Protein AF-A0A2V9IZ76-F1 (afdb_monomer_lite)

Radius of gyration: 15.86 Å; chains: 1; bounding box: 32×29×50 Å

Foldseek 3Di:
DPPPVVVVVVLVVCCVVVQKDWDWDWDADPVGDIFIKTKIWGWDDDPPDIDIDMDIDGCRVVVVVVVVVVVVVVD

Structure (mmCIF, N/CA/C/O backbone):
data_AF-A0A2V9IZ76-F1
#
_entry.id   AF-A0A2V9IZ76-F1
#
loop_
_atom_site.group_PDB
_atom_site.id
_atom_site.type_symbol
_atom_site.label_atom_id
_atom_site.label_alt_id
_atom_site.label_comp_id
_atom_site.label_asym_id
_atom_site.label_entity_id
_atom_site.label_seq_id
_atom_site.pdbx_PDB_ins_code
_atom_site.Cartn_x
_atom_site.Cartn_y
_atom_site.Cartn_z
_atom_site.occupancy
_atom_site.B_iso_or_equiv
_atom_site.auth_seq_id
_atom_site.auth_comp_id
_atom_site.auth_asym_id
_atom_site.auth_atom_id
_atom_site.pdbx_PDB_model_num
ATOM 1 N N . ALA A 1 1 ? -0.452 14.626 3.887 1.00 48.78 1 ALA A N 1
ATOM 2 C CA . ALA A 1 1 ? -0.284 13.208 4.250 1.00 48.78 1 ALA A CA 1
ATOM 3 C C . ALA A 1 1 ? 0.875 13.123 5.233 1.00 48.78 1 ALA A C 1
ATOM 5 O O . ALA A 1 1 ? 1.859 13.818 5.013 1.00 48.78 1 ALA A O 1
ATOM 6 N N . LYS A 1 2 ? 0.770 12.364 6.331 1.00 46.00 2 LYS A N 1
ATOM 7 C CA . LYS A 1 2 ? 1.969 11.998 7.101 1.00 46.00 2 LYS A CA 1
ATOM 8 C C . LYS A 1 2 ? 2.721 10.981 6.248 1.00 46.00 2 LYS A C 1
ATOM 10 O O . LYS A 1 2 ? 2.484 9.787 6.351 1.00 46.00 2 LYS A O 1
ATOM 15 N N . GLU A 1 3 ? 3.536 11.473 5.326 1.00 55.03 3 GLU A N 1
ATOM 16 C CA . GLU A 1 3 ? 4.484 10.636 4.605 1.00 55.03 3 GLU A CA 1
ATOM 17 C C . GLU A 1 3 ? 5.489 10.159 5.647 1.00 55.03 3 GLU A C 1
ATOM 19 O O . GLU A 1 3 ? 6.321 10.937 6.102 1.00 55.03 3 GLU A O 1
ATOM 24 N N . ASN A 1 4 ? 5.328 8.923 6.120 1.00 63.53 4 ASN A N 1
ATOM 25 C CA . ASN A 1 4 ? 6.350 8.257 6.909 1.00 63.53 4 ASN A CA 1
ATOM 26 C C . ASN A 1 4 ? 7.410 7.754 5.916 1.00 63.53 4 ASN A C 1
ATOM 28 O O . ASN A 1 4 ? 7.149 6.765 5.221 1.00 63.53 4 ASN A O 1
ATOM 32 N N . PRO A 1 5 ? 8.575 8.414 5.798 1.00 63.59 5 PRO A N 1
ATOM 33 C CA . PRO A 1 5 ? 9.557 8.074 4.771 1.00 63.59 5 PRO A CA 1
ATOM 34 C C . PRO A 1 5 ? 10.084 6.643 4.938 1.00 63.59 5 PRO A C 1
ATOM 36 O O . PRO A 1 5 ? 10.448 5.995 3.959 1.00 63.59 5 PRO A O 1
ATOM 39 N N . GLU A 1 6 ? 10.071 6.128 6.170 1.00 68.50 6 GLU A N 1
ATOM 40 C CA . GLU A 1 6 ? 10.490 4.765 6.493 1.00 68.50 6 GLU A CA 1
ATOM 41 C C . GLU A 1 6 ? 9.511 3.724 5.938 1.00 68.50 6 GLU A C 1
ATOM 43 O O . GLU A 1 6 ? 9.937 2.772 5.286 1.00 68.50 6 GLU A O 1
ATOM 48 N N . ALA A 1 7 ? 8.202 3.949 6.095 1.00 70.62 7 ALA A N 1
ATOM 49 C CA . ALA A 1 7 ? 7.176 3.056 5.554 1.00 70.62 7 ALA A CA 1
ATOM 50 C C . ALA A 1 7 ? 7.226 3.007 4.019 1.00 70.62 7 ALA A C 1
ATOM 52 O O . ALA A 1 7 ? 7.094 1.945 3.416 1.00 70.62 7 ALA A O 1
ATOM 53 N N . PHE A 1 8 ? 7.478 4.149 3.374 1.00 77.94 8 PHE A N 1
ATOM 54 C CA . PHE A 1 8 ? 7.639 4.193 1.922 1.00 77.94 8 PHE A CA 1
ATOM 55 C C . PHE A 1 8 ? 8.887 3.429 1.457 1.00 77.94 8 PHE A C 1
ATOM 57 O O . PHE A 1 8 ? 8.836 2.720 0.453 1.00 77.94 8 PHE A O 1
ATOM 64 N N . SER A 1 9 ? 9.991 3.537 2.204 1.00 83.81 9 SER A N 1
ATOM 65 C CA . SER A 1 9 ? 11.228 2.800 1.927 1.00 83.81 9 SER A CA 1
ATOM 66 C C . SER A 1 9 ? 11.014 1.287 1.989 1.00 83.81 9 SER A C 1
ATOM 68 O O . SER A 1 9 ? 11.451 0.566 1.096 1.00 83.81 9 SER A O 1
ATOM 70 N N . GLU A 1 10 ? 10.290 0.789 2.991 1.00 83.62 10 GLU A N 1
ATOM 71 C CA . GLU A 1 10 ? 10.018 -0.645 3.124 1.00 83.62 10 GLU A CA 1
ATOM 72 C C . GLU A 1 10 ? 9.138 -1.182 1.986 1.00 83.62 10 GLU A C 1
ATOM 74 O O . GLU A 1 10 ? 9.469 -2.196 1.367 1.00 83.62 10 GLU A O 1
ATOM 79 N N . ILE A 1 11 ? 8.062 -0.465 1.645 1.00 85.62 11 ILE A N 1
ATOM 80 C CA . ILE A 1 11 ? 7.187 -0.805 0.511 1.00 85.62 11 ILE A CA 1
ATOM 81 C C . ILE A 1 11 ? 7.992 -0.822 -0.792 1.00 85.62 11 ILE A C 1
ATOM 83 O O . ILE A 1 11 ? 7.865 -1.747 -1.598 1.00 85.62 11 ILE A O 1
ATOM 87 N N . TYR A 1 12 ? 8.857 0.178 -0.982 1.00 86.94 12 TYR A N 1
ATOM 88 C CA . TYR A 1 12 ? 9.746 0.264 -2.133 1.00 86.94 12 TYR A CA 1
ATOM 89 C C . TYR A 1 12 ? 10.694 -0.934 -2.216 1.00 86.94 12 TYR A C 1
ATOM 91 O O . TYR A 1 12 ? 10.805 -1.551 -3.273 1.00 86.94 12 TYR A O 1
ATOM 99 N N . GLN A 1 13 ? 11.341 -1.294 -1.103 1.00 89.44 13 GLN A N 1
ATOM 100 C CA . GLN A 1 13 ? 12.248 -2.440 -1.034 1.00 89.44 13 GLN A CA 1
ATOM 101 C C . GLN A 1 13 ? 11.528 -3.751 -1.360 1.00 89.44 13 GLN A C 1
ATOM 103 O O . GLN A 1 13 ? 12.036 -4.557 -2.139 1.00 89.44 13 GLN A O 1
ATOM 108 N N . GLN A 1 14 ? 10.323 -3.961 -0.828 1.00 88.88 14 GLN A N 1
ATOM 109 C CA . GLN A 1 14 ? 9.549 -5.158 -1.155 1.00 88.88 14 GLN A CA 1
ATOM 110 C C . GLN A 1 14 ? 9.153 -5.194 -2.635 1.00 88.88 14 GLN A C 1
ATOM 112 O O . GLN A 1 14 ? 9.289 -6.236 -3.278 1.00 88.88 14 GLN A O 1
ATOM 117 N N . LEU A 1 15 ? 8.752 -4.054 -3.203 1.00 89.12 15 LEU A N 1
ATOM 118 C CA . LEU A 1 15 ? 8.418 -3.951 -4.620 1.00 89.12 15 LEU A CA 1
ATOM 119 C C . LEU A 1 15 ? 9.596 -4.306 -5.523 1.00 89.12 15 LEU A C 1
ATOM 121 O O . LEU A 1 15 ? 9.424 -5.116 -6.428 1.00 89.12 15 LEU A O 1
ATOM 125 N N . ILE A 1 16 ? 10.784 -3.746 -5.282 1.00 88.75 16 ILE A N 1
ATOM 126 C CA . ILE A 1 16 ? 11.954 -4.029 -6.129 1.00 88.75 16 ILE A CA 1
ATOM 127 C C . ILE A 1 16 ? 12.473 -5.463 -5.955 1.00 88.75 16 ILE A C 1
ATOM 129 O O . ILE A 1 16 ? 12.929 -6.054 -6.929 1.00 88.75 16 ILE A O 1
ATOM 133 N N . ASN A 1 17 ? 12.381 -6.035 -4.749 1.00 89.94 17 ASN A N 1
ATOM 134 C CA . ASN A 1 17 ? 12.933 -7.361 -4.458 1.00 89.94 17 ASN A CA 1
ATOM 135 C C . ASN A 1 17 ? 11.998 -8.495 -4.892 1.00 89.94 17 ASN A C 1
ATOM 137 O O . ASN A 1 17 ? 12.46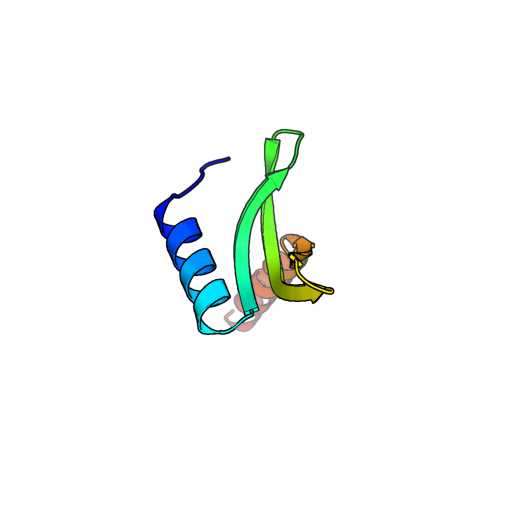4 -9.549 -5.321 1.00 89.94 17 ASN A O 1
ATOM 141 N N . HIS A 1 18 ? 10.684 -8.295 -4.776 1.00 90.69 18 HIS A N 1
ATOM 142 C CA . HIS A 1 18 ? 9.685 -9.343 -5.005 1.00 90.69 18 HIS A CA 1
ATOM 143 C C . HIS A 1 18 ? 8.779 -9.072 -6.212 1.00 90.69 18 HIS A C 1
ATOM 145 O O . HIS A 1 18 ? 7.954 -9.915 -6.559 1.00 90.69 18 HIS A O 1
ATOM 151 N N . GLY A 1 19 ? 8.897 -7.904 -6.849 1.00 91.25 19 GLY A N 1
ATOM 152 C CA . GLY A 1 19 ? 8.051 -7.487 -7.971 1.00 91.25 19 GLY A CA 1
ATOM 153 C C . GLY A 1 19 ? 6.624 -7.099 -7.572 1.00 91.25 19 GLY A C 1
ATOM 154 O O . GLY A 1 19 ? 5.850 -6.645 -8.418 1.00 91.25 19 GLY A O 1
ATOM 155 N N . ALA A 1 20 ? 6.256 -7.256 -6.299 1.00 93.31 20 ALA A N 1
ATOM 156 C CA . ALA A 1 20 ? 4.931 -6.955 -5.785 1.00 93.31 20 ALA A CA 1
ATOM 157 C C . ALA A 1 20 ? 4.961 -6.625 -4.289 1.00 93.31 20 ALA A C 1
ATOM 159 O O . ALA A 1 20 ? 5.838 -7.067 -3.552 1.00 93.31 20 ALA A O 1
ATOM 160 N N . TRP A 1 21 ? 3.954 -5.878 -3.852 1.00 94.38 21 TRP A N 1
ATOM 161 C CA . TRP A 1 21 ? 3.681 -5.577 -2.454 1.00 94.38 21 TRP A CA 1
ATOM 162 C C . TRP A 1 21 ? 2.171 -5.575 -2.220 1.00 94.38 21 TRP A C 1
ATOM 164 O O . TRP A 1 21 ? 1.398 -5.212 -3.109 1.00 94.38 21 TRP A O 1
ATOM 174 N N . SER A 1 22 ? 1.736 -5.958 -1.024 1.00 93.81 22 SER A N 1
ATOM 175 C CA . SER A 1 22 ? 0.353 -5.751 -0.603 1.00 93.81 22 SER A CA 1
ATOM 176 C C . SER A 1 22 ? 0.267 -5.511 0.891 1.00 93.81 22 SER A C 1
ATOM 178 O O . SER A 1 22 ? 0.911 -6.231 1.653 1.00 93.81 22 SER A O 1
ATOM 180 N N . GLY A 1 23 ? -0.567 -4.568 1.311 1.00 92.56 23 GLY A N 1
ATOM 181 C CA . GLY A 1 23 ? -0.727 -4.253 2.722 1.00 92.56 23 GLY A CA 1
ATOM 182 C C . GLY A 1 23 ? -1.669 -3.088 2.973 1.00 92.56 23 GLY A C 1
ATOM 183 O O . GLY A 1 23 ? -2.221 -2.498 2.044 1.00 92.56 23 GLY A O 1
ATOM 184 N N . GLU A 1 24 ? -1.842 -2.780 4.253 1.00 92.38 24 GLU A N 1
ATOM 185 C CA . GLU A 1 24 ? -2.653 -1.663 4.725 1.00 92.38 24 GLU A CA 1
ATOM 186 C C . GLU A 1 24 ? -1.774 -0.480 5.125 1.00 92.38 24 GLU A C 1
ATOM 188 O O . GLU A 1 24 ? -0.674 -0.659 5.648 1.00 92.38 24 GLU A O 1
ATOM 193 N N . PHE A 1 25 ? -2.275 0.731 4.907 1.00 88.94 25 PHE A N 1
ATOM 194 C CA . PHE A 1 25 ? -1.663 1.959 5.395 1.00 88.94 25 PHE A CA 1
ATOM 195 C C . PHE A 1 25 ? -2.717 3.043 5.621 1.00 88.94 25 PHE A C 1
ATOM 197 O O . PHE A 1 25 ? -3.779 3.056 4.991 1.00 88.94 25 PHE A O 1
ATOM 204 N N . ASP A 1 26 ? -2.402 3.978 6.513 1.00 90.25 26 ASP A N 1
ATOM 205 C CA . ASP A 1 26 ? -3.241 5.147 6.744 1.00 90.25 26 ASP A CA 1
ATOM 206 C C . ASP A 1 26 ? -3.081 6.145 5.598 1.00 90.25 26 ASP A C 1
ATOM 208 O O . ASP A 1 26 ? -1.981 6.608 5.279 1.00 90.25 26 ASP A O 1
ATOM 212 N N . ALA A 1 27 ? -4.205 6.501 4.991 1.00 89.25 27 ALA A N 1
ATOM 213 C CA . ALA A 1 27 ? -4.279 7.428 3.880 1.00 89.25 27 ALA A CA 1
ATOM 214 C C . ALA A 1 27 ? -5.192 8.611 4.220 1.00 89.25 27 ALA A C 1
ATOM 216 O O . ALA A 1 27 ? -5.972 8.592 5.17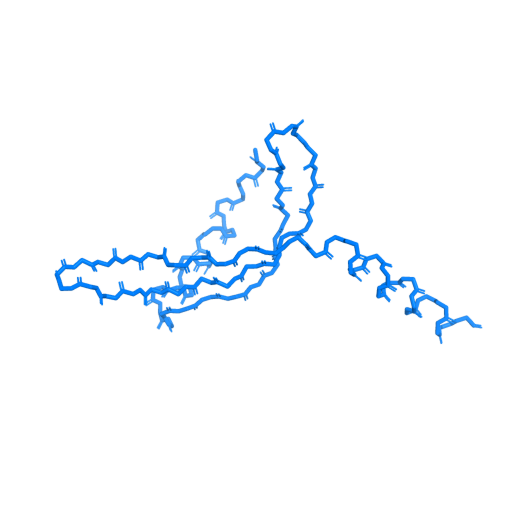3 1.00 89.25 27 ALA A O 1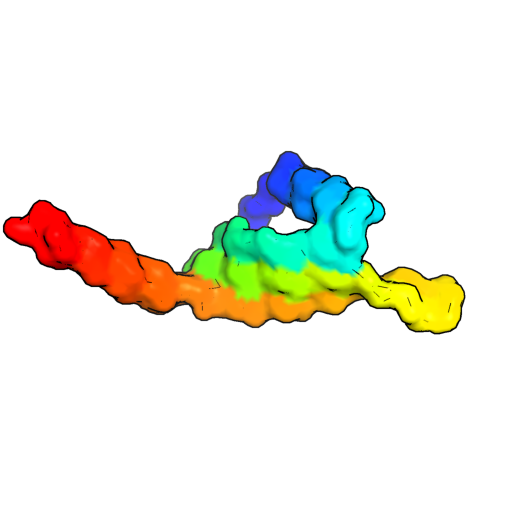
ATOM 217 N N . VAL A 1 28 ? -5.071 9.684 3.439 1.00 90.38 28 VAL A N 1
ATOM 218 C CA . VAL A 1 28 ? -5.870 10.902 3.607 1.00 90.38 28 VAL A CA 1
ATOM 219 C C . VAL A 1 28 ? -6.503 11.239 2.267 1.00 90.38 28 VAL A C 1
ATOM 221 O O . VAL A 1 28 ? -5.797 11.388 1.268 1.00 90.38 28 VAL A O 1
ATOM 224 N N . ARG A 1 29 ? -7.835 11.339 2.237 1.00 89.56 29 ARG A N 1
ATOM 225 C CA . ARG A 1 29 ? -8.583 11.763 1.048 1.00 89.56 29 ARG A CA 1
ATOM 226 C C . ARG A 1 29 ? -8.264 13.218 0.702 1.00 89.56 29 ARG A C 1
ATOM 228 O O . ARG A 1 29 ? -7.720 13.971 1.507 1.00 89.56 29 ARG A O 1
ATOM 235 N N . LYS A 1 30 ? -8.631 13.645 -0.509 1.00 88.88 30 LYS A N 1
ATOM 236 C CA . LYS A 1 30 ? -8.389 15.021 -0.980 1.00 88.88 30 LYS A CA 1
ATOM 237 C C . LYS A 1 30 ? -9.063 16.087 -0.102 1.00 88.88 30 LYS A C 1
ATOM 239 O O . LYS A 1 30 ? -8.546 17.193 0.003 1.00 88.88 30 LYS A O 1
ATOM 244 N N . ASP A 1 31 ? -10.198 15.759 0.507 1.00 93.31 31 ASP A N 1
ATOM 245 C CA . ASP A 1 31 ? -10.930 16.613 1.452 1.00 93.31 31 ASP A CA 1
ATOM 246 C C . ASP A 1 31 ? -10.315 16.643 2.866 1.00 93.31 31 ASP A C 1
ATOM 248 O O . ASP A 1 31 ? -10.767 17.407 3.716 1.00 93.31 31 ASP A O 1
ATOM 252 N N . GLY A 1 32 ? -9.265 15.855 3.117 1.00 92.12 32 GLY A N 1
ATOM 253 C CA . GLY A 1 32 ? -8.583 15.765 4.404 1.00 92.12 32 GLY A CA 1
ATOM 254 C C . GLY A 1 32 ? -9.078 14.638 5.312 1.00 92.12 32 GLY A C 1
ATOM 255 O O . GLY A 1 32 ? -8.497 14.447 6.380 1.00 92.12 32 GLY A O 1
ATOM 256 N N . THR A 1 33 ? -10.099 13.867 4.926 1.00 92.31 33 THR A N 1
ATOM 257 C CA . THR A 1 33 ? -10.615 12.784 5.775 1.00 92.31 33 THR A CA 1
ATOM 258 C C . THR A 1 33 ? -9.648 11.589 5.797 1.00 92.31 33 THR A C 1
ATOM 260 O O . THR A 1 33 ? -9.316 11.063 4.727 1.00 92.31 33 THR A O 1
ATOM 263 N N . PRO A 1 34 ? -9.199 11.126 6.982 1.00 91.44 34 PRO A N 1
ATOM 264 C CA . PRO A 1 34 ? -8.367 9.932 7.095 1.00 91.44 34 PRO A CA 1
ATOM 265 C C . PRO A 1 34 ? -9.173 8.662 6.793 1.00 91.44 34 PRO A C 1
ATOM 267 O O . PRO A 1 34 ? -10.379 8.606 7.040 1.00 91.44 34 PRO A O 1
ATOM 270 N N . PHE A 1 35 ? -8.508 7.645 6.252 1.00 92.31 35 PHE A N 1
ATOM 271 C CA . PHE A 1 35 ? -9.086 6.326 5.995 1.00 92.31 35 PHE A CA 1
ATOM 272 C C . PHE A 1 35 ? -7.999 5.251 5.971 1.00 92.31 35 PHE A C 1
ATOM 274 O O . PHE A 1 35 ? -6.827 5.553 5.731 1.00 92.31 35 PHE A O 1
ATOM 281 N N . THR A 1 36 ? -8.387 3.997 6.195 1.00 93.62 36 THR A N 1
ATOM 282 C CA . THR A 1 36 ? -7.486 2.855 6.023 1.00 93.62 36 THR A CA 1
ATOM 283 C C . THR A 1 36 ? -7.552 2.380 4.578 1.00 93.62 36 THR A C 1
ATOM 285 O O . THR A 1 36 ? -8.612 1.977 4.096 1.00 93.62 36 THR A O 1
ATOM 288 N N . CYS A 1 37 ? -6.413 2.403 3.891 1.00 93.50 37 CYS A N 1
ATO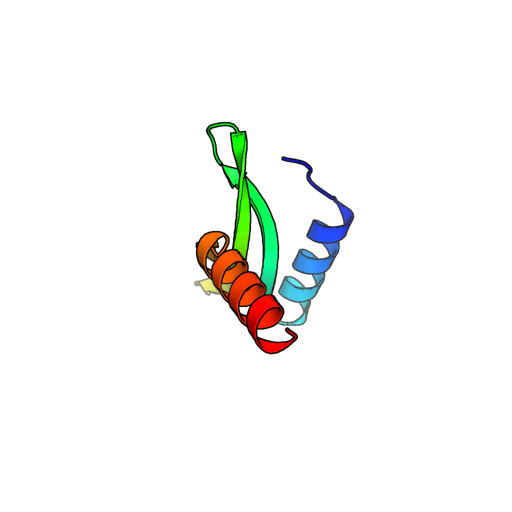M 289 C CA . CYS A 1 37 ? -6.281 1.900 2.532 1.00 93.50 37 CYS A CA 1
ATOM 290 C C . CYS A 1 37 ? -5.599 0.535 2.557 1.00 93.50 37 CYS A C 1
ATOM 292 O O . CYS A 1 37 ? -4.499 0.414 3.091 1.00 93.50 37 CYS A O 1
ATOM 294 N N . TYR A 1 38 ? -6.218 -0.474 1.951 1.00 94.25 38 TYR A N 1
ATOM 295 C CA . TYR A 1 38 ? -5.518 -1.682 1.533 1.00 94.25 38 TYR A CA 1
ATOM 296 C C . TYR A 1 38 ? -5.094 -1.510 0.080 1.00 94.25 38 TYR A C 1
ATOM 298 O O . TYR A 1 38 ? -5.916 -1.164 -0.768 1.00 94.25 38 TYR A O 1
ATOM 306 N N . ALA A 1 39 ? -3.830 -1.772 -0.235 1.00 94.25 39 ALA A N 1
ATOM 307 C CA . ALA A 1 39 ? -3.379 -1.730 -1.614 1.00 94.25 39 ALA A CA 1
ATOM 308 C C . ALA A 1 39 ? -2.590 -2.965 -2.012 1.00 94.25 39 ALA A C 1
ATOM 310 O O . ALA A 1 39 ? -1.880 -3.571 -1.212 1.00 94.25 39 ALA A O 1
ATOM 311 N N . ARG A 1 40 ? -2.692 -3.292 -3.298 1.00 95.19 40 ARG A N 1
ATOM 312 C CA . ARG A 1 40 ? -1.856 -4.269 -3.983 1.00 95.19 40 ARG A CA 1
ATOM 313 C C . ARG A 1 40 ? -1.115 -3.565 -5.102 1.00 95.19 40 ARG A C 1
ATOM 315 O O . ARG A 1 40 ? -1.737 -3.008 -6.004 1.00 95.19 40 ARG A O 1
ATOM 322 N N . VAL A 1 41 ? 0.207 -3.620 -5.048 1.00 94.88 41 VAL A N 1
ATOM 323 C CA . VAL A 1 41 ? 1.104 -2.983 -6.005 1.00 94.88 41 VAL A CA 1
ATOM 324 C C . VAL A 1 41 ? 1.923 -4.056 -6.712 1.00 94.88 41 VAL A C 1
ATOM 326 O O . VAL A 1 41 ? 2.384 -5.014 -6.096 1.00 94.88 41 VAL A O 1
ATOM 329 N N . THR A 1 42 ? 2.079 -3.946 -8.026 1.00 95.00 42 THR A N 1
ATOM 330 C CA . THR A 1 42 ? 2.872 -4.875 -8.839 1.00 95.00 42 THR A CA 1
ATOM 331 C C . THR A 1 42 ? 3.647 -4.104 -9.893 1.00 95.00 42 THR A C 1
ATOM 333 O O . THR A 1 42 ? 3.144 -3.140 -10.475 1.00 95.00 42 THR A O 1
ATOM 336 N N . ILE A 1 43 ? 4.879 -4.535 -10.136 1.00 93.56 43 ILE A N 1
ATOM 337 C CA . ILE A 1 43 ? 5.724 -4.003 -11.195 1.00 93.56 43 ILE A CA 1
ATOM 338 C C . ILE A 1 43 ? 5.400 -4.736 -12.498 1.00 93.56 43 ILE A C 1
ATOM 340 O O . ILE A 1 43 ? 5.420 -5.963 -12.558 1.00 93.56 43 ILE A O 1
ATOM 344 N N . LEU A 1 44 ? 5.111 -3.972 -13.546 1.00 91.62 44 LEU A N 1
ATOM 345 C CA . LEU A 1 44 ? 4.887 -4.463 -14.898 1.00 91.62 44 LEU A CA 1
ATOM 346 C C . LEU A 1 44 ? 5.997 -3.957 -15.814 1.00 91.62 44 LEU A C 1
ATOM 348 O O . LEU A 1 44 ? 6.277 -2.759 -15.849 1.00 91.62 44 LEU A O 1
ATOM 352 N N . GLU A 1 45 ? 6.582 -4.853 -16.600 1.00 91.75 45 GLU A N 1
ATOM 353 C CA . GLU A 1 45 ? 7.419 -4.476 -17.735 1.00 91.75 45 GLU A CA 1
ATOM 354 C C . GLU A 1 45 ? 6.585 -4.486 -19.015 1.00 91.75 45 GLU A C 1
ATOM 356 O O . GLU A 1 45 ? 5.999 -5.494 -19.405 1.00 91.75 45 GLU A O 1
ATOM 361 N N . VAL A 1 46 ? 6.540 -3.338 -19.681 1.00 91.69 46 VAL A N 1
ATOM 362 C CA . VAL A 1 46 ? 5.946 -3.151 -21.008 1.00 91.69 46 VAL A CA 1
ATOM 363 C C . VAL A 1 46 ? 7.088 -2.666 -21.900 1.00 91.69 46 VAL A C 1
ATOM 365 O O . VAL A 1 46 ? 7.850 -1.827 -21.434 1.00 91.69 46 VAL A O 1
ATOM 368 N N . PRO A 1 47 ? 7.274 -3.178 -23.131 1.00 92.38 47 PRO A N 1
ATOM 369 C CA . PRO A 1 47 ? 8.540 -3.144 -23.872 1.00 92.38 47 PRO A CA 1
ATOM 370 C C . PRO A 1 47 ? 9.454 -1.933 -23.606 1.00 92.38 47 PRO A C 1
ATOM 372 O O . PRO A 1 47 ? 9.210 -0.830 -24.092 1.00 92.38 47 PRO A O 1
ATOM 375 N N . GLY A 1 48 ? 10.515 -2.164 -22.820 1.00 90.81 48 GLY A N 1
ATOM 376 C CA . GLY A 1 48 ? 11.544 -1.172 -22.481 1.00 90.81 48 GLY A CA 1
ATOM 377 C C . GLY A 1 48 ? 11.194 -0.189 -21.356 1.00 90.81 48 GLY A C 1
ATOM 378 O O . GLY A 1 48 ? 11.964 0.738 -21.110 1.00 90.81 48 GLY A O 1
ATOM 379 N N . ARG A 1 49 ? 10.054 -0.351 -20.674 1.00 94.00 49 ARG A N 1
ATOM 380 C CA . ARG A 1 49 ? 9.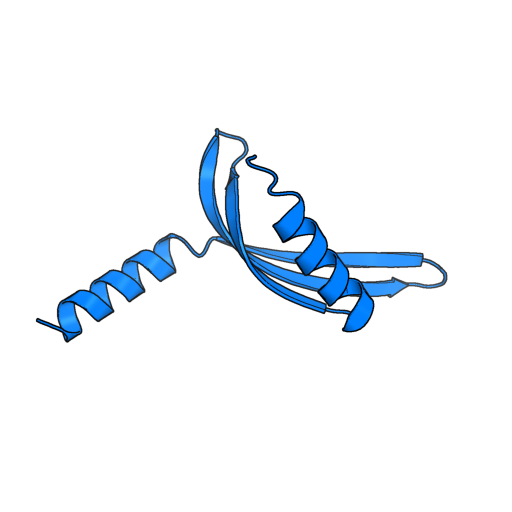600 0.548 -19.610 1.00 94.00 49 ARG A CA 1
ATOM 381 C C . ARG A 1 49 ? 8.921 -0.190 -18.458 1.00 94.00 49 ARG A C 1
ATOM 383 O O . ARG A 1 49 ? 8.035 -1.020 -18.645 1.00 94.00 49 ARG A O 1
ATOM 390 N N . GLN A 1 50 ? 9.306 0.201 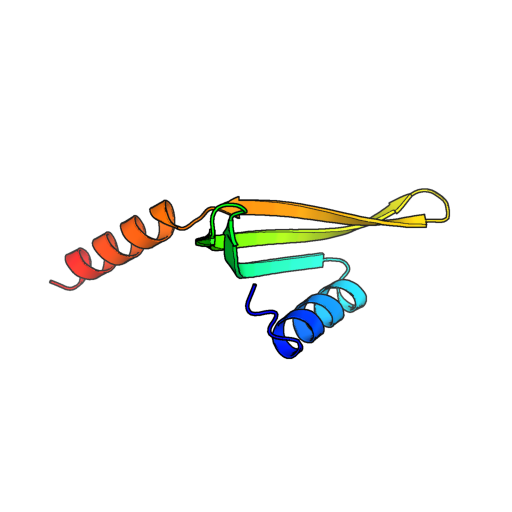-17.250 1.00 90.81 50 GLN A N 1
ATOM 391 C CA . GLN A 1 50 ? 8.728 -0.290 -16.009 1.00 90.81 50 GLN A CA 1
ATOM 392 C C . GLN A 1 50 ? 7.547 0.590 -15.577 1.00 90.81 50 GLN A C 1
ATOM 394 O O . GLN A 1 50 ? 7.638 1.821 -15.571 1.00 90.81 50 GLN A O 1
ATOM 399 N N . TYR A 1 51 ? 6.446 -0.048 -15.196 1.00 91.50 51 TYR A N 1
ATOM 400 C CA . TYR A 1 51 ? 5.230 0.572 -14.682 1.00 91.50 51 TYR A CA 1
ATOM 401 C C . TYR A 1 51 ? 4.879 -0.025 -13.330 1.00 91.50 51 TYR A C 1
ATOM 403 O O . TYR A 1 51 ? 5.122 -1.203 -13.081 1.00 91.50 51 TYR A O 1
ATOM 411 N N . TRP A 1 52 ? 4.293 0.779 -12.451 1.00 91.62 52 TRP A N 1
ATOM 412 C CA . TRP A 1 52 ? 3.728 0.286 -11.202 1.00 91.62 52 TRP A CA 1
ATOM 413 C C . TRP A 1 52 ? 2.217 0.320 -11.326 1.00 91.62 52 TRP A C 1
ATOM 415 O O . TRP A 1 52 ? 1.625 1.381 -11.525 1.00 91.62 52 TRP A O 1
ATOM 425 N N . LEU A 1 53 ? 1.599 -0.848 -11.225 1.00 93.62 53 LEU A N 1
ATOM 426 C CA . LEU A 1 53 ? 0.157 -0.978 -11.143 1.00 93.62 53 LEU A CA 1
ATOM 427 C C . LEU A 1 53 ? -0.221 -1.088 -9.671 1.00 93.62 53 LEU A C 1
ATOM 429 O O . LEU A 1 53 ? 0.236 -2.003 -8.995 1.00 93.62 53 LEU A O 1
ATOM 433 N N . SER A 1 54 ? -1.046 -0.164 -9.186 1.00 93.44 54 SER A N 1
ATOM 434 C CA . SER A 1 54 ? -1.573 -0.174 -7.822 1.00 93.44 54 SER A CA 1
ATOM 435 C C . SER A 1 54 ? -3.094 -0.236 -7.861 1.00 93.44 54 SER A C 1
ATOM 437 O O . SER A 1 54 ? -3.731 0.580 -8.527 1.00 93.44 54 SER A O 1
ATOM 439 N N . VAL A 1 55 ? -3.665 -1.204 -7.150 1.00 94.69 55 VAL A N 1
ATOM 440 C CA . VAL A 1 55 ? -5.098 -1.282 -6.852 1.00 94.69 55 VAL A CA 1
ATOM 441 C C . VAL A 1 55 ? -5.268 -0.929 -5.384 1.00 94.69 55 VAL A C 1
ATOM 443 O O . VAL A 1 55 ? -4.592 -1.516 -4.543 1.00 94.69 55 VAL A O 1
ATOM 446 N N . GLN A 1 56 ? -6.138 0.035 -5.095 1.00 93.81 56 GLN A N 1
ATOM 447 C CA . GLN A 1 56 ? -6.364 0.583 -3.759 1.00 93.81 56 GLN A CA 1
ATOM 448 C C . GLN A 1 56 ? -7.834 0.414 -3.386 1.00 93.81 56 GLN A C 1
ATOM 450 O O . GLN A 1 56 ? -8.716 0.728 -4.186 1.00 93.81 56 GLN A O 1
ATOM 455 N N . GLU A 1 57 ? -8.081 -0.067 -2.177 1.00 94.06 57 GLU A N 1
ATOM 456 C CA . GLU A 1 57 ? -9.402 -0.297 -1.613 1.00 94.06 57 GLU A CA 1
ATOM 457 C C . GLU A 1 57 ? -9.492 0.403 -0.258 1.00 94.06 57 GLU A C 1
ATOM 459 O O . GLU A 1 57 ? -8.607 0.276 0.589 1.00 94.06 57 GLU A O 1
ATOM 464 N N . ASP A 1 58 ? -10.571 1.150 -0.049 1.00 94.50 58 ASP A N 1
ATOM 465 C CA . ASP A 1 58 ? -10.895 1.689 1.264 1.00 94.50 58 ASP A CA 1
ATOM 466 C C . ASP A 1 58 ? -11.522 0.587 2.116 1.00 94.50 58 ASP A C 1
ATOM 468 O O . ASP A 1 58 ? -12.619 0.113 1.827 1.00 94.50 58 ASP A O 1
ATOM 472 N N . VAL A 1 59 ? -10.814 0.173 3.162 1.00 94.38 59 VAL A N 1
ATOM 473 C CA . VAL A 1 59 ? -11.226 -0.943 4.025 1.00 94.38 59 VAL A CA 1
ATOM 474 C C . VAL A 1 59 ? -11.737 -0.473 5.385 1.00 94.38 59 VAL A C 1
ATOM 476 O O . VAL A 1 59 ? -11.956 -1.293 6.276 1.00 94.38 59 VAL A O 1
ATOM 479 N N . THR A 1 60 ? -11.956 0.835 5.553 1.00 91.75 60 THR A N 1
ATOM 480 C CA . THR A 1 60 ? -12.319 1.445 6.841 1.00 91.75 60 THR A CA 1
ATOM 481 C C . THR A 1 60 ? -13.596 0.833 7.423 1.00 91.75 60 THR A C 1
ATOM 483 O O . THR A 1 60 ? -13.602 0.384 8.568 1.00 91.75 60 THR A O 1
ATOM 486 N N . GLU A 1 61 ? -14.666 0.752 6.628 1.00 89.38 61 GLU A N 1
ATOM 487 C CA . GLU A 1 61 ? -15.953 0.199 7.079 1.00 89.38 61 GLU A CA 1
ATOM 488 C C . GLU A 1 61 ? -15.856 -1.299 7.388 1.00 89.38 61 GLU A C 1
ATOM 490 O O . GLU A 1 61 ? -16.386 -1.773 8.396 1.00 89.38 61 GLU A O 1
ATOM 495 N N . ARG A 1 62 ? -15.131 -2.051 6.548 1.00 90.25 62 ARG A N 1
ATOM 496 C CA . ARG A 1 62 ? -14.928 -3.492 6.738 1.00 90.25 62 ARG A CA 1
ATOM 497 C C . ARG A 1 62 ? -14.219 -3.774 8.062 1.00 90.25 62 ARG A C 1
ATOM 499 O O . ARG A 1 62 ? -14.674 -4.636 8.810 1.00 90.25 62 ARG A O 1
ATOM 506 N N . LYS A 1 63 ? -13.158 -3.024 8.376 1.00 86.19 63 LYS A N 1
ATOM 507 C CA . LYS A 1 63 ? -12.401 -3.194 9.626 1.00 86.19 63 LYS A CA 1
ATOM 508 C C . LYS A 1 63 ? -13.234 -2.864 10.855 1.00 86.19 63 LYS A C 1
ATOM 510 O O . LYS A 1 63 ? -13.245 -3.647 11.797 1.00 86.19 63 LYS A O 1
ATOM 515 N N . GLN A 1 64 ? -13.995 -1.771 10.822 1.00 86.12 64 GLN A N 1
ATOM 516 C CA . GLN A 1 64 ? -14.891 -1.420 11.928 1.00 86.12 64 GLN A CA 1
ATOM 517 C C . GLN A 1 64 ? -15.911 -2.534 12.196 1.00 86.12 64 GLN A C 1
ATOM 519 O O . GLN A 1 64 ? -16.153 -2.898 13.346 1.00 86.12 64 GLN A O 1
ATOM 524 N N . ALA A 1 65 ? -16.477 -3.126 11.140 1.00 86.88 65 ALA A N 1
ATOM 525 C CA . ALA A 1 65 ? -17.403 -4.245 11.276 1.00 86.88 65 ALA A CA 1
ATOM 526 C C . ALA A 1 65 ? -16.730 -5.516 11.834 1.00 86.88 65 ALA A C 1
ATOM 528 O O . ALA A 1 65 ? -17.347 -6.241 12.616 1.00 86.88 65 ALA A O 1
ATOM 529 N N . GLU A 1 66 ? -15.487 -5.804 11.442 1.00 88.31 66 GLU A N 1
ATOM 530 C CA . GLU A 1 66 ? -14.705 -6.930 11.969 1.00 88.31 66 GLU A CA 1
ATOM 531 C C . GLU A 1 66 ? -14.340 -6.740 13.445 1.00 88.31 66 GLU A C 1
ATOM 533 O O . GLU A 1 66 ? -14.540 -7.659 14.238 1.00 88.31 66 GLU A O 1
ATOM 538 N N . GLU A 1 67 ? -13.887 -5.549 13.836 1.00 87.81 67 GLU A N 1
ATOM 539 C CA . GLU A 1 67 ? -13.571 -5.206 15.228 1.00 87.81 67 GLU A CA 1
ATOM 540 C C . GLU A 1 67 ? -14.806 -5.306 16.127 1.00 87.81 67 GLU A C 1
ATOM 542 O O . GLU A 1 67 ? -14.753 -5.921 17.193 1.00 87.81 67 GLU A O 1
ATOM 547 N N . LEU A 1 68 ? -15.951 -4.784 15.671 1.00 86.44 68 LEU A N 1
ATOM 548 C CA . LEU A 1 68 ? -17.226 -4.921 16.378 1.00 86.44 68 LEU A CA 1
ATOM 549 C C . LEU A 1 68 ? -17.590 -6.396 16.578 1.00 86.44 68 LEU A C 1
ATOM 551 O O . LEU A 1 68 ? -17.918 -6.802 17.692 1.00 86.44 68 LEU A O 1
ATOM 555 N N . LYS A 1 69 ? -17.494 -7.224 15.528 1.00 87.62 69 LYS A N 1
ATOM 556 C CA . LYS A 1 69 ? -17.749 -8.671 15.634 1.00 87.62 69 LYS A CA 1
ATOM 557 C C . LYS A 1 69 ? -16.806 -9.349 16.625 1.00 87.62 69 LYS A C 1
ATOM 559 O O . LYS A 1 69 ? -17.265 -10.171 17.415 1.00 87.62 69 LYS A O 1
ATOM 564 N N . GLN A 1 70 ? -15.516 -9.013 16.601 1.00 86.00 70 GLN A N 1
ATOM 565 C CA . GLN A 1 70 ? -14.537 -9.562 17.539 1.00 86.00 70 GLN A CA 1
ATOM 566 C C . GLN A 1 70 ? -14.870 -9.176 18.985 1.00 86.00 70 GLN A C 1
ATOM 568 O O . GLN A 1 70 ? -14.856 -10.046 19.856 1.00 86.00 70 GLN A O 1
ATOM 573 N N . LEU A 1 71 ? -15.257 -7.922 19.233 1.00 87.38 71 LEU A N 1
ATOM 574 C CA . LEU A 1 71 ? -15.655 -7.444 20.557 1.00 87.38 71 LEU A CA 1
ATOM 575 C C . LEU A 1 71 ? -16.895 -8.182 21.089 1.00 87.38 71 LEU A C 1
ATOM 577 O O . LEU A 1 71 ? -16.898 -8.645 22.229 1.00 87.38 71 LEU A O 1
ATOM 581 N N . PHE A 1 72 ? -17.919 -8.359 20.247 1.00 81.56 72 PHE A N 1
ATOM 582 C CA . PHE A 1 72 ? -19.117 -9.125 20.609 1.00 81.56 72 PHE A CA 1
ATOM 583 C C . PHE A 1 72 ? -18.836 -10.615 20.822 1.00 81.56 72 PHE A C 1
ATOM 585 O O . PHE A 1 72 ? -19.510 -11.241 21.627 1.00 81.56 72 PHE A O 1
ATOM 592 N N . SER A 1 73 ? -17.853 -11.194 20.127 1.00 78.56 73 SER A N 1
ATOM 593 C CA . SER A 1 73 ? -17.484 -12.606 20.304 1.00 78.56 73 SER A CA 1
ATOM 594 C C . SER A 1 73 ? -16.700 -12.897 21.591 1.00 78.56 73 SER A C 1
ATOM 596 O O . SER A 1 73 ? -16.601 -14.056 21.986 1.00 78.56 73 SER A O 1
ATOM 598 N N . GLN A 1 74 ? -16.124 -11.868 22.224 1.00 68.69 74 GLN A N 1
ATOM 599 C CA . GLN A 1 74 ? -15.355 -11.976 23.473 1.00 68.69 74 GLN A CA 1
ATOM 600 C C . GLN A 1 74 ? -16.161 -11.581 24.724 1.00 68.69 74 GLN A C 1
ATOM 602 O O . GLN A 1 74 ? -15.622 -11.645 25.829 1.00 68.69 74 GLN A O 1
ATOM 607 N N . SER A 1 75 ? -17.423 -11.171 24.552 1.00 59.78 75 SER A N 1
ATOM 608 C CA . SER A 1 75 ? -18.363 -10.814 25.627 1.00 59.78 75 SER A CA 1
ATOM 609 C C . SER A 1 75 ? -19.335 -11.959 25.895 1.00 59.78 75 SER A C 1
ATOM 611 O O . SER A 1 75 ? -19.633 -12.204 27.084 1.00 59.78 75 SER A O 1
#

Secondary structure (DSSP, 8-state):
----HHHHHHHHHHHHHHSEEEEEEEEE-TTS-EEEEEEEEEEEEETTEEEEEEEEEE-HHHHHHHHHHHHHHT-

Sequence (75 aa):
AKENPEAFSEIYQQLINHGAWSGEFDAVRKDGTPFTCYARVTILEVPGRQYWLSVQEDVTERKQAEELKQLFSQS

pLDDT: mean 86.79, std 10.73, range [46.0, 95.19]